Protein AF-A0A0M2R167-F1 (afdb_monomer_lite)

Foldseek 3Di:
DDPPPWPFPADDPVLLVVVQVLCVVVCPVLQWPDWDWDADPVGGTKIFIAGSVRPGTLWIWGDTPQKIFIAGPVRDTQAIDNDSVVRSVSPDPVSSD

Radius of gyration: 13.13 Å; chains: 1; bounding box: 47×24×26 Å

Structure (mmCIF, N/CA/C/O backbone):
data_AF-A0A0M2R167-F1
#
_entry.id   AF-A0A0M2R167-F1
#
loop_
_atom_site.group_PDB
_atom_site.id
_atom_site.type_symbol
_atom_site.label_atom_id
_atom_site.label_alt_id
_atom_site.label_comp_id
_atom_site.label_asym_id
_atom_site.label_entity_id
_atom_site.label_seq_id
_atom_site.pdbx_PDB_ins_code
_atom_site.Cartn_x
_atom_site.Cartn_y
_atom_site.Cartn_z
_atom_site.occupancy
_atom_site.B_iso_or_equiv
_atom_site.auth_seq_id
_atom_site.auth_comp_id
_atom_site.auth_asym_id
_atom_site.auth_atom_id
_atom_site.pdbx_PDB_model_num
ATOM 1 N N . MET A 1 1 ? -30.740 2.433 -6.075 1.00 32.50 1 MET A N 1
ATOM 2 C CA . MET A 1 1 ? -30.204 3.106 -4.873 1.00 32.50 1 MET A CA 1
ATOM 3 C C . MET A 1 1 ? -29.418 2.075 -4.081 1.00 32.50 1 MET A C 1
ATOM 5 O O . MET A 1 1 ? -30.016 1.328 -3.317 1.00 32.50 1 MET A O 1
ATOM 9 N N . SER A 1 2 ? -28.115 1.958 -4.347 1.00 35.03 2 SER A N 1
ATOM 10 C CA . SER A 1 2 ? -27.258 0.992 -3.654 1.00 35.03 2 SER A CA 1
ATOM 11 C C . SER A 1 2 ? -26.680 1.639 -2.409 1.00 35.03 2 SER A C 1
ATOM 13 O O . SER A 1 2 ? -25.962 2.630 -2.472 1.00 35.03 2 SER A O 1
ATOM 15 N N . LYS A 1 3 ? -27.079 1.079 -1.275 1.00 44.94 3 LYS A N 1
ATOM 16 C CA . LYS A 1 3 ? -26.651 1.425 0.070 1.00 44.94 3 LYS A CA 1
ATOM 17 C C . LYS A 1 3 ? -25.223 0.898 0.242 1.00 44.94 3 LYS A C 1
ATOM 19 O O . LYS A 1 3 ? -25.049 -0.257 0.616 1.00 44.94 3 LYS A O 1
ATOM 24 N N . VAL A 1 4 ? -24.214 1.699 -0.095 1.00 39.84 4 VAL A N 1
ATOM 25 C CA . VAL A 1 4 ? -22.823 1.381 0.256 1.00 39.84 4 VAL A CA 1
ATOM 26 C C . VAL A 1 4 ? -22.644 1.792 1.713 1.00 39.84 4 VAL A C 1
ATOM 28 O O . VAL A 1 4 ? -22.419 2.947 2.047 1.00 39.84 4 VAL A O 1
ATOM 31 N N . LEU A 1 5 ? -22.905 0.830 2.596 1.00 44.75 5 LEU A N 1
ATOM 32 C CA . LEU A 1 5 ? -22.499 0.873 3.993 1.00 44.75 5 LEU A CA 1
ATOM 33 C C . LEU A 1 5 ? -20.997 0.607 4.029 1.00 44.75 5 LEU A C 1
ATOM 35 O O . LEU A 1 5 ? -20.600 -0.551 4.096 1.00 44.75 5 LEU A O 1
ATOM 39 N N . VAL A 1 6 ? -20.168 1.641 3.985 1.00 40.22 6 VAL A N 1
ATOM 40 C CA . VAL A 1 6 ? -18.794 1.518 4.470 1.00 40.22 6 VAL A CA 1
ATOM 41 C C . VAL A 1 6 ? -18.498 2.803 5.223 1.00 40.22 6 VAL A C 1
ATOM 43 O O . VAL A 1 6 ? -18.223 3.841 4.639 1.00 40.22 6 VAL A O 1
ATOM 46 N N . SER A 1 7 ? -18.635 2.761 6.547 1.00 39.72 7 SER A N 1
ATOM 47 C CA . SER A 1 7 ? -17.848 3.666 7.375 1.00 39.72 7 SER A CA 1
ATOM 48 C C . SER A 1 7 ? -16.402 3.282 7.095 1.00 39.72 7 SER A C 1
ATOM 50 O O . SER A 1 7 ? -15.964 2.221 7.531 1.00 39.72 7 SER A O 1
ATOM 52 N N . GLY A 1 8 ? -15.754 4.066 6.239 1.00 50.19 8 GLY A N 1
ATOM 53 C CA . GLY A 1 8 ? -14.398 3.841 5.780 1.00 50.19 8 GLY A CA 1
ATOM 54 C C . GLY A 1 8 ? -13.452 3.757 6.957 1.00 50.19 8 GLY A C 1
ATOM 55 O O . GLY A 1 8 ? -13.159 4.760 7.608 1.00 50.19 8 GLY A O 1
ATOM 56 N N . ASP A 1 9 ? -13.013 2.548 7.274 1.00 69.31 9 ASP A N 1
ATOM 57 C CA . ASP A 1 9 ? -11.857 2.371 8.126 1.00 69.31 9 ASP A CA 1
ATOM 58 C C . ASP A 1 9 ? -10.674 3.010 7.392 1.00 69.31 9 ASP A C 1
ATOM 60 O O . ASP A 1 9 ? -10.239 2.542 6.347 1.00 69.31 9 ASP A O 1
ATOM 64 N N . SER A 1 10 ? -10.173 4.123 7.908 1.00 82.12 10 SER A N 1
ATOM 65 C CA . SER A 1 10 ? -9.000 4.786 7.349 1.00 82.12 10 SER A CA 1
ATOM 66 C C . SER A 1 10 ? -7.735 4.095 7.847 1.00 82.12 10 SER A C 1
ATOM 68 O O . SER A 1 10 ? -7.683 3.668 9.004 1.00 82.12 10 SER A O 1
ATOM 70 N N . LEU A 1 11 ? -6.679 4.052 7.029 1.00 87.00 11 LEU A N 1
ATOM 71 C CA . LEU A 1 11 ? -5.352 3.748 7.565 1.00 87.00 11 LEU A CA 1
ATOM 72 C C . LEU A 1 11 ? -4.982 4.794 8.624 1.00 87.00 11 LEU A C 1
ATOM 74 O O . LEU A 1 11 ? -5.232 5.992 8.452 1.00 87.00 11 LEU A O 1
ATOM 78 N N . SER A 1 12 ? -4.402 4.338 9.730 1.00 88.81 12 SER A N 1
ATOM 79 C CA . SER A 1 12 ? -3.815 5.226 10.728 1.00 88.81 12 SER A CA 1
ATOM 80 C C . SER A 1 12 ? 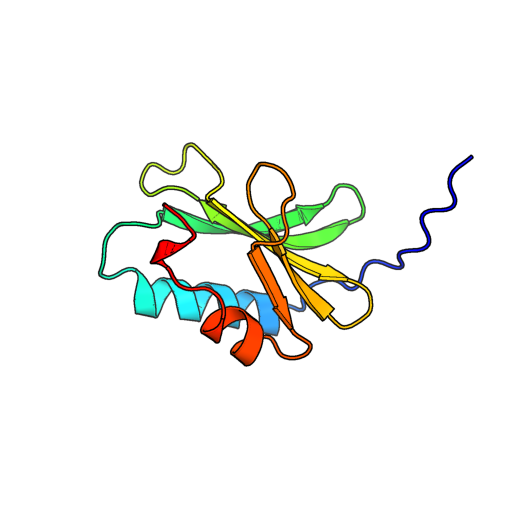-2.440 5.715 10.267 1.00 88.81 12 SER A C 1
ATOM 82 O O . SER A 1 12 ? -1.812 5.126 9.387 1.00 88.81 12 SER A O 1
ATOM 84 N N . SER A 1 13 ? -1.922 6.773 10.898 1.00 87.56 13 SER A N 1
ATOM 85 C CA . SER A 1 13 ? -0.562 7.255 10.620 1.00 87.56 13 SER A CA 1
ATOM 86 C C . SER A 1 13 ? 0.498 6.169 10.841 1.00 87.56 13 SER A C 1
ATOM 88 O O . SER A 1 13 ? 1.433 6.072 10.057 1.00 87.56 13 SER A O 1
ATOM 90 N N . GLN A 1 14 ? 0.308 5.303 11.842 1.00 87.75 14 GLN A N 1
ATOM 91 C CA . GLN A 1 14 ? 1.214 4.182 12.110 1.00 87.75 14 GLN A CA 1
ATOM 92 C C . GLN A 1 14 ? 1.166 3.133 10.993 1.00 87.75 14 GLN A C 1
ATOM 94 O O . GLN A 1 14 ? 2.210 2.627 10.590 1.00 87.75 14 GLN A O 1
ATOM 99 N N . ASP A 1 15 ? -0.022 2.836 10.453 1.00 88.06 15 ASP A N 1
ATOM 100 C CA . ASP A 1 15 ? -0.157 1.909 9.322 1.00 88.06 15 ASP A CA 1
ATOM 101 C C . ASP A 1 15 ? 0.568 2.444 8.082 1.00 88.06 15 ASP A C 1
ATOM 103 O O . ASP A 1 15 ? 1.294 1.709 7.413 1.00 88.06 15 ASP A O 1
ATOM 107 N N . ILE A 1 16 ? 0.405 3.741 7.798 1.00 89.62 16 ILE A N 1
ATOM 108 C CA . ILE A 1 16 ? 1.071 4.422 6.682 1.00 89.62 16 ILE A CA 1
ATOM 109 C C . ILE A 1 16 ? 2.592 4.331 6.827 1.00 89.62 16 ILE A C 1
ATOM 111 O O . ILE A 1 16 ? 3.275 3.930 5.882 1.00 89.62 16 ILE A O 1
ATOM 115 N N . GLU A 1 17 ? 3.125 4.670 8.004 1.00 89.44 17 GLU A N 1
ATOM 116 C CA . GLU A 1 17 ? 4.565 4.622 8.269 1.00 89.44 17 GLU A CA 1
ATOM 117 C C . GLU A 1 17 ? 5.126 3.206 8.109 1.00 89.44 17 GLU A C 1
ATOM 119 O O . GLU A 1 17 ? 6.197 3.036 7.523 1.00 89.44 17 GLU A O 1
ATOM 124 N N . LEU A 1 18 ? 4.391 2.185 8.562 1.00 87.00 18 LEU A N 1
ATOM 125 C CA . LEU A 1 18 ? 4.780 0.783 8.410 1.00 87.00 18 LEU A CA 1
ATOM 126 C C . LEU A 1 18 ? 4.812 0.345 6.944 1.00 87.00 18 LEU A C 1
ATOM 128 O O . LEU A 1 18 ? 5.781 -0.291 6.531 1.00 87.00 18 LEU A O 1
ATOM 132 N N . ILE A 1 19 ? 3.803 0.706 6.145 1.00 87.12 19 ILE A N 1
ATOM 133 C CA . ILE A 1 19 ? 3.772 0.383 4.709 1.00 87.12 19 ILE A CA 1
ATOM 134 C C . ILE A 1 19 ? 4.944 1.064 3.994 1.00 87.12 19 ILE A C 1
ATOM 136 O O . ILE A 1 19 ? 5.675 0.421 3.241 1.00 87.12 19 ILE A O 1
ATOM 140 N N . GLN A 1 20 ? 5.172 2.351 4.262 1.00 88.06 20 GLN A N 1
ATOM 141 C CA . GLN A 1 20 ? 6.289 3.087 3.671 1.00 88.06 20 GLN A CA 1
ATOM 142 C C . GLN A 1 20 ? 7.647 2.517 4.090 1.00 88.06 20 GLN A C 1
ATOM 144 O O . GLN A 1 20 ? 8.549 2.417 3.261 1.00 88.06 20 GLN A O 1
ATOM 149 N N . ALA A 1 21 ? 7.814 2.151 5.364 1.00 85.69 21 ALA A N 1
ATOM 150 C CA . ALA A 1 21 ? 9.035 1.529 5.861 1.00 85.69 21 ALA A CA 1
ATOM 151 C C . ALA A 1 21 ? 9.274 0.158 5.222 1.00 85.69 21 ALA A C 1
ATOM 153 O O . ALA A 1 21 ? 10.385 -0.088 4.766 1.00 85.69 21 ALA A O 1
ATOM 154 N N . PHE A 1 22 ? 8.239 -0.682 5.122 1.00 82.81 22 PHE A N 1
ATOM 155 C CA . PHE A 1 22 ? 8.335 -1.991 4.482 1.00 82.81 22 PHE A CA 1
ATOM 156 C C . PHE A 1 22 ? 8.855 -1.874 3.053 1.00 82.81 22 PHE A C 1
ATOM 158 O O . PHE A 1 22 ? 9.841 -2.518 2.702 1.00 82.81 22 PHE A O 1
ATOM 165 N N . TYR A 1 23 ? 8.236 -1.019 2.239 1.00 80.62 23 TYR A N 1
ATOM 166 C CA . TYR A 1 23 ? 8.685 -0.857 0.866 1.00 80.62 23 TYR A CA 1
ATOM 167 C C . TYR A 1 23 ? 10.081 -0.245 0.811 1.00 80.62 23 TYR A C 1
ATOM 169 O O . TYR A 1 23 ? 10.929 -0.804 0.138 1.00 80.62 23 TYR A O 1
ATOM 177 N N . ARG A 1 24 ? 10.389 0.800 1.584 1.00 79.50 24 ARG A N 1
ATOM 178 C CA . ARG A 1 24 ? 11.743 1.384 1.630 1.00 79.50 24 ARG A CA 1
ATOM 179 C C . ARG A 1 24 ? 12.839 0.349 1.911 1.00 79.50 24 ARG A C 1
ATOM 181 O O . ARG A 1 24 ? 13.884 0.413 1.276 1.00 79.50 24 ARG A O 1
ATOM 188 N N . ASP A 1 25 ? 12.593 -0.578 2.836 1.00 72.44 25 ASP A N 1
ATOM 189 C CA . ASP A 1 25 ? 13.541 -1.633 3.224 1.00 72.44 25 ASP A CA 1
ATOM 190 C C . ASP A 1 25 ? 13.635 -2.757 2.170 1.00 72.44 25 ASP A C 1
ATOM 192 O O . ASP A 1 25 ? 14.662 -3.411 2.047 1.00 72.44 25 ASP A O 1
ATOM 196 N N . ASN A 1 26 ? 12.589 -2.944 1.351 1.00 65.31 26 ASN A N 1
ATOM 197 C CA . ASN A 1 26 ? 12.501 -3.994 0.325 1.00 65.31 26 ASN A CA 1
ATOM 198 C C . ASN A 1 26 ? 12.659 -3.474 -1.131 1.00 65.31 26 ASN A C 1
ATOM 200 O O . ASN A 1 26 ? 12.614 -4.260 -2.078 1.00 65.31 26 ASN A O 1
ATOM 204 N N . VAL A 1 27 ? 12.876 -2.164 -1.337 1.00 61.94 27 VAL A N 1
ATOM 205 C CA . VAL A 1 27 ? 13.058 -1.474 -2.642 1.00 61.94 27 VAL A CA 1
ATOM 206 C C . VAL A 1 27 ? 14.422 -1.766 -3.297 1.00 61.94 27 VAL A C 1
ATOM 208 O O . VAL A 1 27 ? 14.686 -1.298 -4.402 1.00 61.94 27 VAL A O 1
ATOM 211 N N . GLU A 1 28 ? 15.288 -2.601 -2.716 1.00 56.41 28 GLU A N 1
ATOM 212 C CA . GLU A 1 28 ? 16.606 -2.903 -3.307 1.00 56.41 28 GLU A CA 1
ATOM 213 C C . GLU A 1 28 ? 16.548 -3.551 -4.711 1.00 56.41 28 GLU A C 1
ATOM 215 O O . GLU A 1 28 ? 17.559 -3.589 -5.408 1.00 56.41 28 GLU A O 1
ATOM 220 N N . SER A 1 29 ? 15.377 -4.005 -5.183 1.00 58.16 29 SER A N 1
ATOM 221 C CA . SER A 1 29 ? 15.223 -4.597 -6.526 1.00 58.16 29 SER A CA 1
ATOM 222 C C . SER A 1 29 ? 14.810 -3.631 -7.651 1.00 58.16 29 SER A C 1
ATOM 224 O O . SER A 1 29 ? 14.728 -4.056 -8.799 1.00 58.16 29 SER A O 1
ATOM 226 N N 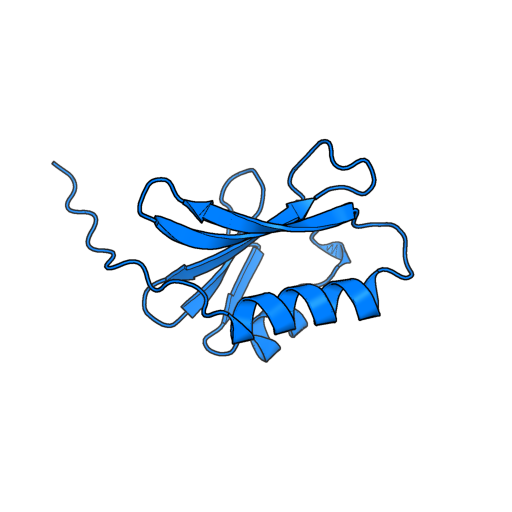. GLY A 1 30 ? 14.544 -2.344 -7.381 1.00 61.62 30 GLY A N 1
ATOM 227 C CA . GLY A 1 30 ? 14.220 -1.367 -8.441 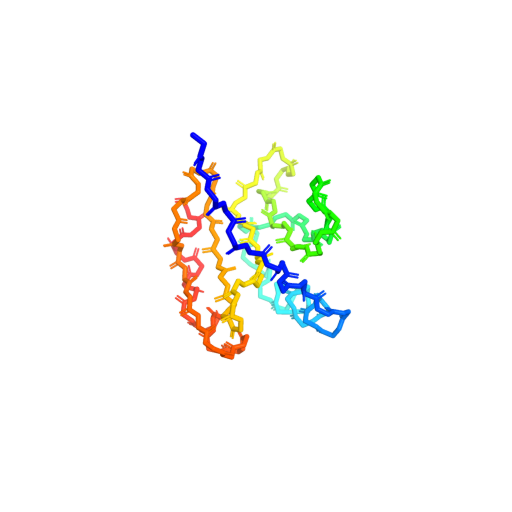1.00 61.62 30 GLY A CA 1
ATOM 228 C C . GLY A 1 30 ? 12.886 -1.599 -9.175 1.00 61.62 30 GLY A C 1
ATOM 229 O O . GLY A 1 30 ? 12.681 -1.065 -10.262 1.00 61.62 30 GLY A O 1
ATOM 230 N N . HIS A 1 31 ? 11.979 -2.391 -8.594 1.00 70.50 31 HIS A N 1
ATOM 231 C CA . HIS A 1 31 ? 10.672 -2.739 -9.178 1.00 70.50 31 HIS A CA 1
ATOM 232 C C . HIS A 1 31 ? 9.515 -1.835 -8.730 1.00 70.50 31 HIS A C 1
ATOM 234 O O . HIS A 1 31 ? 8.394 -1.992 -9.199 1.00 70.50 31 HIS A O 1
ATOM 240 N N . ILE A 1 32 ? 9.780 -0.878 -7.847 1.00 79.50 32 ILE A N 1
ATOM 241 C CA . ILE A 1 32 ? 8.789 -0.014 -7.202 1.00 79.50 32 ILE A CA 1
ATOM 242 C C . ILE A 1 32 ? 9.348 1.406 -7.129 1.00 79.50 32 ILE A C 1
ATOM 244 O O . ILE A 1 32 ? 10.541 1.589 -6.885 1.00 79.50 32 ILE A O 1
ATOM 248 N N . GLY A 1 33 ? 8.493 2.391 -7.391 1.00 83.44 33 GLY A N 1
ATOM 249 C CA . GLY A 1 33 ? 8.812 3.813 -7.313 1.00 83.44 33 GLY A CA 1
ATOM 250 C C . GLY A 1 33 ? 8.400 4.403 -5.972 1.00 83.44 33 GLY A C 1
ATOM 251 O O . GLY A 1 33 ? 8.721 3.870 -4.910 1.00 83.44 33 GLY A O 1
ATOM 252 N N . GLU A 1 34 ? 7.694 5.528 -6.013 1.00 87.50 34 GLU A N 1
ATOM 253 C CA . GLU A 1 34 ? 7.255 6.223 -4.805 1.00 87.50 34 GLU A CA 1
ATOM 254 C C . GLU A 1 34 ? 6.107 5.510 -4.075 1.00 87.50 34 GLU A C 1
ATOM 256 O O . GLU A 1 34 ? 5.216 4.910 -4.679 1.00 87.50 34 GLU A O 1
ATOM 261 N N . VAL A 1 35 ? 6.116 5.633 -2.743 1.00 89.75 35 VAL A N 1
ATOM 262 C CA . VAL A 1 35 ? 5.057 5.147 -1.852 1.00 89.75 35 VAL A CA 1
ATOM 263 C C . VAL A 1 35 ? 4.430 6.336 -1.135 1.00 89.75 35 VAL A C 1
ATOM 265 O O . VAL A 1 35 ? 5.025 6.919 -0.222 1.00 89.75 35 VAL A O 1
ATOM 268 N N . LEU A 1 36 ? 3.229 6.711 -1.564 1.00 90.50 36 LEU A N 1
ATOM 269 C CA . LEU A 1 36 ? 2.584 7.971 -1.212 1.00 90.50 36 LEU A CA 1
ATOM 270 C C . LEU A 1 36 ? 1.312 7.731 -0.391 1.00 90.50 36 LEU A C 1
ATOM 272 O O . LEU A 1 36 ? 0.423 7.010 -0.848 1.00 90.50 36 LEU A O 1
ATOM 276 N N . PRO A 1 37 ? 1.170 8.353 0.791 1.00 91.12 37 PRO A N 1
ATOM 277 C CA . PRO A 1 37 ? -0.114 8.423 1.465 1.00 91.12 37 PRO A CA 1
ATOM 278 C C . PRO A 1 37 ? -1.034 9.366 0.691 1.00 91.12 37 PRO A C 1
ATOM 280 O O . PRO A 1 37 ? -0.652 10.484 0.344 1.00 91.12 37 PRO A O 1
ATOM 283 N N . LEU A 1 38 ? -2.251 8.912 0.423 1.00 90.19 38 LEU A N 1
ATOM 284 C CA . LEU A 1 38 ? -3.281 9.657 -0.287 1.00 90.19 38 LEU A CA 1
ATOM 285 C C . LEU A 1 38 ? -4.586 9.612 0.509 1.00 90.19 38 LEU A C 1
ATOM 287 O O . LEU A 1 38 ? -4.781 8.756 1.369 1.00 90.19 38 LEU A O 1
ATOM 291 N N . ALA A 1 39 ? -5.496 10.523 0.183 1.00 87.88 39 ALA A N 1
ATOM 292 C CA . ALA A 1 39 ? -6.862 10.496 0.681 1.00 87.88 39 ALA A CA 1
ATOM 293 C C . ALA A 1 39 ? -7.822 10.138 -0.461 1.00 87.88 39 ALA A C 1
ATOM 295 O O . ALA A 1 39 ? -7.694 10.676 -1.566 1.00 87.88 39 ALA A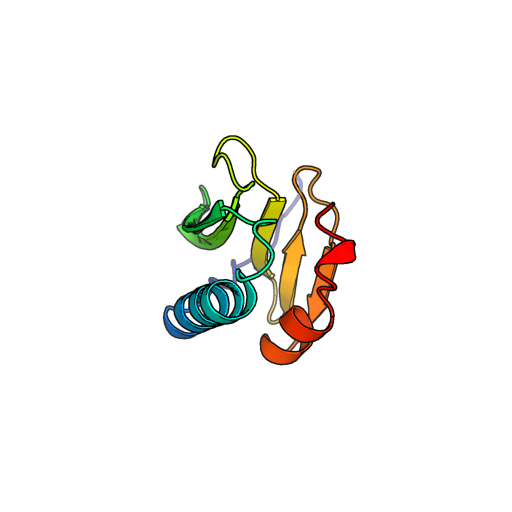 O 1
ATOM 296 N N . THR A 1 40 ? -8.789 9.258 -0.205 1.00 83.69 40 THR A N 1
ATOM 297 C CA . THR A 1 40 ? -9.906 9.017 -1.129 1.00 83.69 40 THR A CA 1
ATOM 298 C C . THR A 1 40 ? -10.802 10.257 -1.207 1.00 83.69 40 THR A C 1
ATOM 300 O O . THR A 1 40 ? -10.704 11.178 -0.392 1.00 83.69 40 THR A O 1
ATOM 303 N N . GLN A 1 41 ? -11.722 10.290 -2.176 1.00 80.56 41 GLN A N 1
ATOM 304 C CA . GLN A 1 41 ? -12.721 11.366 -2.266 1.00 80.56 41 GLN A CA 1
ATOM 305 C C . GLN A 1 41 ? -13.630 11.433 -1.027 1.00 80.56 41 GLN A C 1
ATOM 307 O O . GLN A 1 41 ? -14.192 12.486 -0.734 1.00 80.56 41 GLN A O 1
ATOM 312 N N . GLU A 1 42 ? -13.747 10.324 -0.295 1.00 81.44 42 GLU A N 1
ATOM 313 C CA . GLU A 1 42 ? -14.521 10.211 0.943 1.00 81.44 42 GLU A CA 1
ATOM 314 C C . GLU A 1 42 ? -13.685 10.568 2.191 1.00 81.44 42 GLU A C 1
ATOM 316 O O . GLU A 1 42 ? -14.215 10.616 3.299 1.00 81.44 42 GLU A O 1
ATOM 321 N N . GLY A 1 43 ? -12.397 10.896 2.016 1.00 83.12 43 GLY A N 1
ATOM 322 C CA . GLY A 1 43 ? -11.484 11.342 3.074 1.00 83.12 43 GLY A CA 1
ATOM 323 C C . GLY A 1 43 ? -10.701 10.222 3.765 1.00 83.12 43 GLY A C 1
ATOM 324 O O . GLY A 1 43 ? -9.930 10.501 4.687 1.00 83.12 43 GLY A O 1
ATOM 325 N N . GLU A 1 44 ? -10.857 8.973 3.327 1.00 85.75 44 GLU A N 1
ATOM 326 C CA . GLU A 1 44 ? -10.151 7.823 3.897 1.00 85.75 44 GLU A CA 1
ATOM 327 C C . GLU A 1 44 ? -8.678 7.855 3.502 1.00 85.75 44 GLU A C 1
ATOM 329 O O . GLU A 1 44 ? -8.341 8.090 2.342 1.00 85.75 44 GLU A O 1
ATOM 334 N N . GLN A 1 45 ? -7.788 7.596 4.455 1.00 89.88 45 GLN A N 1
ATOM 335 C CA . GLN A 1 45 ? -6.364 7.496 4.173 1.00 89.88 45 GLN A CA 1
ATOM 336 C C . GLN A 1 45 ? -6.034 6.129 3.577 1.00 89.88 45 GLN A C 1
ATOM 338 O O . GLN A 1 45 ? -6.372 5.083 4.139 1.00 89.88 45 GLN A O 1
ATOM 343 N N . VAL A 1 46 ? -5.318 6.168 2.462 1.00 90.81 46 VAL A N 1
ATOM 344 C CA . VAL A 1 46 ? -4.811 5.021 1.709 1.00 90.81 46 VAL A CA 1
ATOM 345 C C . VAL A 1 46 ? -3.332 5.243 1.396 1.00 90.81 46 VAL A C 1
ATOM 347 O O . VAL A 1 46 ? -2.830 6.362 1.490 1.00 90.81 46 VAL A O 1
ATOM 350 N N . VAL A 1 47 ? -2.612 4.193 1.009 1.00 91.94 47 VAL A N 1
ATOM 351 C CA . VAL A 1 47 ? -1.220 4.308 0.546 1.00 91.94 47 VAL A CA 1
ATOM 352 C C . VAL A 1 47 ? -1.110 3.770 -0.869 1.00 91.94 47 VAL A C 1
ATOM 354 O O . VAL A 1 47 ? -1.409 2.607 -1.109 1.00 91.94 47 VAL A O 1
ATOM 357 N N . ALA A 1 48 ? -0.668 4.600 -1.805 1.00 91.12 48 ALA A N 1
ATOM 358 C CA . ALA A 1 48 ? -0.375 4.209 -3.176 1.00 91.12 48 ALA A CA 1
ATOM 359 C C . ALA A 1 48 ? 1.102 3.840 -3.327 1.00 91.12 48 ALA A C 1
ATOM 361 O O . ALA A 1 48 ? 1.975 4.549 -2.835 1.00 91.12 48 ALA A O 1
ATOM 362 N N . VAL A 1 49 ? 1.373 2.762 -4.051 1.00 89.62 49 VAL A N 1
ATOM 363 C CA . VAL A 1 49 ? 2.708 2.353 -4.494 1.00 89.62 49 VAL A CA 1
ATOM 364 C C . VAL A 1 49 ? 2.752 2.519 -6.001 1.00 89.62 49 VAL A C 1
ATOM 366 O O . VAL A 1 49 ? 1.896 1.971 -6.697 1.00 89.62 49 VAL A O 1
ATOM 369 N N . LEU A 1 50 ? 3.719 3.275 -6.507 1.00 87.88 50 LEU A N 1
ATOM 370 C CA . LEU A 1 50 ? 3.853 3.572 -7.930 1.00 87.88 50 LEU A CA 1
ATOM 371 C C . LEU A 1 50 ? 4.898 2.684 -8.613 1.00 87.88 50 LEU A C 1
ATOM 373 O O . LEU A 1 50 ? 5.747 2.078 -7.958 1.00 87.88 50 LEU A O 1
ATOM 377 N N . THR A 1 51 ? 4.848 2.634 -9.944 1.00 86.25 51 THR A N 1
ATOM 378 C CA . THR A 1 51 ? 5.903 2.054 -10.785 1.00 86.25 51 THR A CA 1
ATOM 379 C C . THR A 1 51 ? 7.229 2.797 -10.589 1.00 86.25 51 THR A C 1
ATOM 381 O O . THR A 1 51 ? 7.206 3.951 -10.167 1.00 86.25 51 THR A O 1
ATOM 384 N N . PRO A 1 52 ? 8.394 2.196 -10.908 1.00 85.00 52 PRO A N 1
ATOM 385 C CA . PRO A 1 52 ? 9.710 2.833 -10.737 1.00 85.00 52 PRO A CA 1
ATOM 386 C C . PRO A 1 52 ? 9.856 4.214 -11.387 1.00 85.00 52 PRO A C 1
ATOM 388 O O . PRO A 1 52 ? 10.624 5.050 -10.921 1.00 85.00 52 PRO A O 1
ATOM 391 N N . ASP A 1 53 ? 9.135 4.448 -12.481 1.00 86.38 53 ASP A N 1
ATOM 392 C CA . ASP A 1 53 ? 9.100 5.711 -13.215 1.00 86.38 53 ASP A CA 1
ATOM 393 C C . ASP A 1 53 ? 8.000 6.675 -12.726 1.00 86.38 53 ASP A C 1
ATOM 395 O O . ASP A 1 53 ? 7.797 7.734 -13.316 1.00 86.38 53 ASP A O 1
ATOM 399 N N . ASN A 1 54 ? 7.292 6.313 -11.653 1.00 84.69 54 ASN A N 1
ATOM 400 C CA . ASN A 1 54 ? 6.212 7.060 -11.005 1.00 84.69 54 ASN A CA 1
ATOM 401 C C . ASN A 1 54 ? 5.030 7.419 -11.925 1.00 84.69 54 ASN A C 1
ATOM 403 O O . ASN A 1 54 ? 4.249 8.315 -11.607 1.00 84.69 54 ASN A O 1
ATOM 407 N N . SER A 1 55 ? 4.879 6.740 -13.066 1.00 85.81 55 SER A N 1
ATOM 408 C CA . SER A 1 55 ? 3.826 7.050 -14.039 1.00 85.81 55 SER A CA 1
ATOM 409 C C . SER A 1 55 ? 2.509 6.340 -13.757 1.00 85.81 55 SER A C 1
ATOM 411 O O . SER A 1 55 ? 1.450 6.851 -14.122 1.00 85.81 55 SER A O 1
ATOM 413 N N . ASN A 1 56 ? 2.561 5.168 -13.122 1.00 85.94 56 ASN A N 1
ATOM 414 C CA . ASN A 1 56 ? 1.396 4.328 -12.888 1.00 85.94 56 ASN A CA 1
ATOM 415 C C . ASN A 1 56 ? 1.351 3.831 -11.446 1.00 85.94 56 ASN A C 1
ATOM 417 O O . ASN A 1 56 ? 2.372 3.687 -10.780 1.00 85.94 56 ASN A O 1
ATOM 421 N N . LEU A 1 57 ? 0.141 3.542 -10.977 1.00 86.44 57 LEU A N 1
ATOM 422 C CA . LEU A 1 57 ? -0.076 2.835 -9.723 1.00 86.44 57 LEU A CA 1
ATOM 423 C C . LEU A 1 57 ? 0.275 1.354 -9.933 1.00 86.44 57 LEU A C 1
ATOM 425 O O . LEU A 1 57 ? 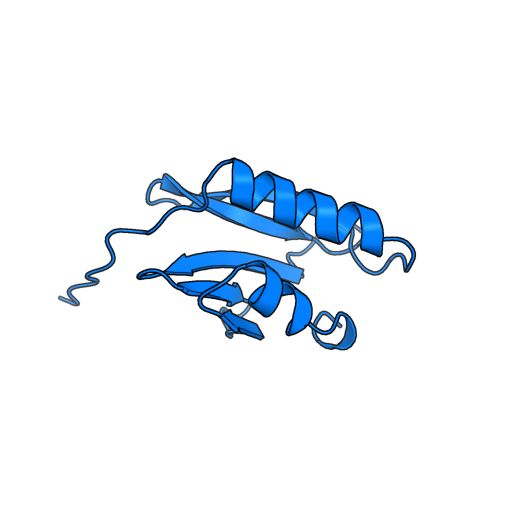-0.159 0.755 -10.908 1.00 86.44 57 LEU A O 1
ATOM 429 N N . LEU A 1 58 ? 1.049 0.764 -9.030 1.00 86.19 58 LEU A N 1
ATOM 430 C CA . LEU A 1 58 ? 1.249 -0.684 -8.950 1.00 86.19 58 LEU A CA 1
ATOM 431 C C . LEU A 1 58 ? 0.217 -1.309 -8.019 1.00 86.19 58 LEU A C 1
ATOM 433 O O . LEU A 1 58 ? -0.472 -2.258 -8.383 1.00 86.19 58 LEU A O 1
ATOM 437 N N . CYS A 1 59 ? 0.083 -0.747 -6.818 1.00 88.81 59 CYS A N 1
ATOM 438 C CA . CYS A 1 59 ? -0.953 -1.159 -5.886 1.00 88.81 59 CYS A CA 1
ATOM 439 C C . CYS A 1 59 ? -1.363 -0.029 -4.943 1.00 88.81 59 CYS A C 1
ATOM 441 O O . CYS A 1 59 ? -0.611 0.919 -4.720 1.00 88.81 59 CYS A O 1
ATOM 443 N N . ALA A 1 60 ? -2.554 -0.148 -4.366 1.00 90.50 60 ALA A N 1
ATOM 444 C CA . ALA A 1 60 ? -3.023 0.718 -3.296 1.00 90.50 60 ALA A CA 1
ATOM 445 C C . ALA A 1 60 ? -3.412 -0.102 -2.066 1.00 90.50 60 ALA A C 1
ATOM 447 O O . ALA A 1 60 ? -4.068 -1.135 -2.176 1.00 90.50 60 ALA A O 1
ATOM 448 N N . PHE A 1 61 ? -3.031 0.393 -0.896 1.00 91.19 61 PHE A N 1
ATOM 449 C CA . PHE A 1 61 ? -3.376 -0.148 0.406 1.00 91.19 61 PHE A CA 1
ATOM 450 C C . PHE A 1 61 ? -4.487 0.674 1.029 1.00 91.19 61 PHE A C 1
ATOM 452 O O . PHE A 1 61 ? -4.4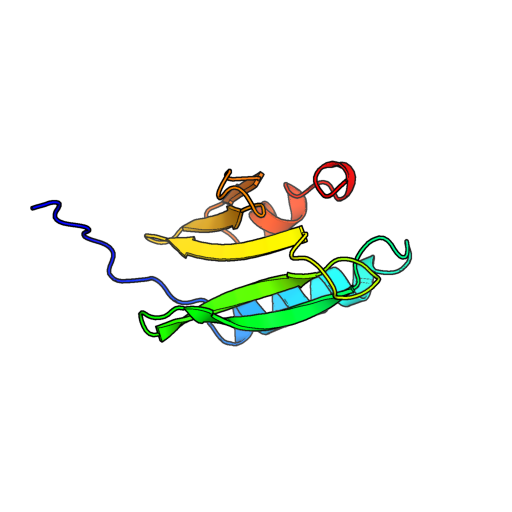10 1.901 1.071 1.00 91.19 61 PHE A O 1
ATOM 459 N N . GLY A 1 62 ? -5.475 -0.007 1.585 1.00 90.69 62 GLY A N 1
ATOM 460 C CA . GLY A 1 62 ? -6.542 0.611 2.354 1.00 90.69 62 GLY A CA 1
ATOM 461 C C . GLY A 1 62 ? -7.034 -0.320 3.447 1.00 90.69 62 GLY A C 1
ATOM 462 O O . GLY A 1 62 ? -6.561 -1.454 3.587 1.00 90.69 62 GLY A O 1
ATOM 463 N N . LYS A 1 63 ? -8.005 0.159 4.218 1.00 87.88 63 LYS A N 1
ATOM 464 C CA . LYS A 1 63 ? -8.671 -0.627 5.248 1.00 87.88 63 LYS A CA 1
ATOM 465 C C . LYS A 1 63 ? -10.179 -0.620 4.982 1.00 87.88 63 LYS A C 1
ATOM 467 O O . LYS A 1 63 ? -10.748 0.374 4.556 1.00 87.88 63 LYS A O 1
ATOM 472 N N . VAL A 1 64 ? -10.824 -1.773 5.133 1.00 84.50 64 VAL A N 1
ATOM 473 C CA . VAL A 1 64 ? -12.260 -1.951 4.889 1.00 84.50 64 VAL A CA 1
ATOM 474 C C . VAL A 1 64 ? -12.822 -2.891 5.947 1.00 84.50 64 VAL A C 1
ATOM 476 O O . VAL A 1 64 ? -12.495 -4.079 5.955 1.00 84.50 64 VAL A O 1
ATOM 479 N N . SER A 1 65 ? -13.692 -2.370 6.817 1.00 82.50 65 SER A N 1
ATOM 480 C CA . SER A 1 65 ? -14.389 -3.145 7.857 1.00 82.50 65 SER A CA 1
ATOM 481 C C . SER A 1 65 ? -13.436 -3.975 8.726 1.00 82.50 65 SER A C 1
ATOM 483 O O . SER A 1 65 ? -13.606 -5.187 8.838 1.00 82.50 65 SER A O 1
ATOM 485 N N . ASP A 1 66 ? -12.411 -3.338 9.293 1.00 82.50 66 ASP A N 1
ATOM 486 C CA . ASP A 1 66 ? -11.334 -3.989 10.061 1.00 82.50 66 ASP A CA 1
ATOM 487 C C . ASP A 1 66 ? -10.373 -4.921 9.298 1.00 82.50 66 ASP A C 1
ATOM 489 O O . ASP A 1 66 ? -9.543 -5.594 9.907 1.00 82.50 66 ASP A O 1
ATOM 493 N N . TRP A 1 67 ? -10.408 -4.934 7.966 1.00 88.00 67 TRP A N 1
ATOM 494 C CA . TRP A 1 67 ? -9.429 -5.668 7.160 1.00 88.00 67 TRP A CA 1
ATOM 495 C C . TRP A 1 67 ? -8.527 -4.729 6.384 1.00 88.00 67 TRP A C 1
ATOM 497 O O . TRP A 1 67 ? -9.010 -3.818 5.720 1.00 88.00 67 TRP A O 1
ATOM 507 N N . TYR A 1 68 ? -7.231 -5.010 6.388 1.00 90.00 68 TYR A N 1
ATOM 508 C CA . TYR A 1 68 ? -6.298 -4.397 5.460 1.00 90.00 68 TYR A CA 1
ATOM 509 C C . TYR A 1 68 ? -6.419 -5.079 4.101 1.00 90.00 68 TYR A C 1
ATOM 511 O O . TYR A 1 68 ? -6.501 -6.308 4.015 1.00 90.00 68 TYR A O 1
ATOM 519 N N . CYS A 1 69 ? -6.415 -4.279 3.045 1.00 89.75 69 CYS A N 1
ATOM 520 C CA . CYS A 1 69 ? -6.532 -4.732 1.669 1.00 89.75 69 CYS A CA 1
ATOM 521 C C . CYS A 1 69 ? -5.463 -4.050 0.822 1.00 89.75 69 CYS A C 1
ATOM 523 O O . CYS A 1 69 ? -5.211 -2.857 0.983 1.00 89.75 69 CYS A O 1
ATOM 525 N N . ALA A 1 70 ? -4.895 -4.802 -0.112 1.00 89.69 70 ALA A N 1
ATOM 526 C CA . ALA A 1 70 ? -4.107 -4.270 -1.207 1.00 89.69 70 ALA A CA 1
ATOM 527 C C . ALA A 1 70 ? -4.816 -4.579 -2.524 1.00 89.69 70 ALA A C 1
ATOM 529 O O . ALA A 1 70 ? -5.269 -5.709 -2.730 1.00 89.69 70 ALA A O 1
ATOM 530 N N . ILE A 1 71 ? -4.916 -3.585 -3.398 1.00 88.38 71 ILE A N 1
ATOM 531 C CA . ILE A 1 71 ? -5.566 -3.701 -4.705 1.00 88.38 71 ILE A CA 1
ATOM 532 C C . ILE A 1 71 ? -4.631 -3.267 -5.829 1.00 88.38 71 ILE A C 1
ATOM 534 O O . ILE A 1 71 ? -3.746 -2.445 -5.599 1.00 88.38 71 ILE A O 1
ATOM 538 N N . ASP A 1 72 ? -4.843 -3.790 -7.033 1.00 86.31 72 ASP A N 1
ATOM 539 C CA . ASP A 1 72 ? -4.178 -3.323 -8.253 1.00 86.31 72 ASP A CA 1
ATOM 540 C C . ASP A 1 72 ? -4.927 -2.138 -8.903 1.00 86.31 72 ASP A C 1
ATOM 542 O O . ASP A 1 72 ? -5.948 -1.648 -8.409 1.00 86.31 72 ASP A O 1
ATOM 546 N N . THR A 1 73 ? -4.435 -1.689 -10.058 1.00 82.31 73 THR A N 1
ATOM 547 C CA . THR A 1 73 ? -5.046 -0.624 -10.878 1.00 82.31 73 THR A CA 1
ATOM 548 C C . THR A 1 73 ? -6.445 -0.947 -11.392 1.00 82.31 73 THR A C 1
ATOM 550 O O . THR A 1 73 ? -7.215 -0.039 -11.707 1.00 82.31 73 THR A O 1
ATOM 553 N N . HIS A 1 74 ? -6.791 -2.228 -11.470 1.00 84.38 74 HIS A N 1
ATOM 554 C CA . HIS A 1 74 ? -8.080 -2.723 -11.931 1.00 84.38 74 HIS A CA 1
ATOM 555 C C . HIS A 1 74 ? -9.052 -2.986 -10.772 1.00 84.38 74 HIS A C 1
ATOM 557 O O . HIS A 1 74 ? -10.150 -3.491 -11.001 1.00 84.38 74 HIS A O 1
ATOM 563 N N . SER A 1 75 ? -8.690 -2.593 -9.542 1.00 81.19 75 SER A N 1
ATOM 564 C CA . SER A 1 75 ? -9.458 -2.843 -8.313 1.00 81.19 75 SER A CA 1
ATOM 565 C C . SER A 1 75 ? -9.596 -4.327 -7.949 1.00 81.19 75 SER A C 1
ATOM 567 O O . SER A 1 75 ? -10.486 -4.704 -7.183 1.00 81.19 75 SER A O 1
ATOM 569 N N . ASN A 1 76 ? -8.714 -5.181 -8.466 1.00 84.81 76 ASN A N 1
ATOM 570 C CA . ASN A 1 76 ? -8.594 -6.563 -8.030 1.00 84.81 76 ASN A CA 1
ATOM 571 C C . ASN A 1 76 ? -7.877 -6.606 -6.684 1.00 84.81 76 ASN A C 1
ATOM 573 O O . ASN A 1 76 ? -6.850 -5.959 -6.494 1.00 84.81 76 ASN A O 1
ATOM 577 N N . VAL A 1 77 ? -8.397 -7.404 -5.754 1.00 86.75 77 VAL A N 1
ATOM 578 C CA . VAL A 1 77 ? -7.751 -7.625 -4.457 1.00 86.75 77 VAL A CA 1
ATOM 579 C C . VAL A 1 77 ? -6.523 -8.508 -4.660 1.00 86.75 77 VAL A C 1
ATOM 581 O O . VAL A 1 77 ? -6.654 -9.694 -4.951 1.00 86.75 77 VAL A O 1
ATOM 584 N N . LEU A 1 78 ? -5.343 -7.921 -4.477 1.00 85.75 78 LEU A N 1
ATOM 585 C CA . LEU A 1 78 ? -4.057 -8.618 -4.506 1.00 85.75 78 LEU A CA 1
ATOM 586 C C . LEU A 1 78 ? -3.841 -9.406 -3.215 1.00 85.75 78 LEU A C 1
ATOM 588 O O . LEU A 1 78 ? -3.424 -10.560 -3.237 1.00 85.75 78 LEU A O 1
ATOM 592 N N . ALA A 1 79 ? -4.153 -8.780 -2.081 1.00 87.69 79 ALA A N 1
ATOM 593 C CA . ALA A 1 79 ? -4.052 -9.394 -0.768 1.00 87.69 79 ALA A CA 1
ATOM 594 C C . ALA A 1 79 ? -5.071 -8.777 0.191 1.00 87.69 79 ALA A C 1
ATOM 596 O O . ALA A 1 79 ? -5.484 -7.623 0.045 1.00 87.69 79 ALA A O 1
ATOM 597 N N . LYS A 1 80 ? -5.463 -9.552 1.201 1.00 89.31 80 LYS A N 1
ATOM 598 C CA . LYS A 1 80 ? -6.331 -9.102 2.288 1.00 89.31 80 LYS A CA 1
ATOM 599 C C . LYS A 1 80 ? -5.959 -9.828 3.577 1.00 89.31 80 LYS A C 1
ATOM 601 O O . LYS A 1 80 ? -5.827 -11.049 3.566 1.00 89.31 80 LYS A O 1
ATOM 606 N N . ALA A 1 81 ? -5.834 -9.100 4.682 1.00 87.88 81 ALA A N 1
ATOM 607 C CA . ALA A 1 81 ? -5.546 -9.681 5.993 1.00 87.88 81 ALA A CA 1
ATOM 608 C C . ALA A 1 81 ? -6.106 -8.819 7.132 1.00 87.88 81 ALA A C 1
ATOM 610 O O . ALA A 1 81 ? -6.356 -7.629 6.960 1.00 87.88 81 ALA A O 1
ATOM 611 N N . GLN A 1 82 ? -6.310 -9.419 8.306 1.00 86.50 82 GLN A N 1
ATOM 612 C CA . GLN A 1 82 ? -6.738 -8.678 9.502 1.00 86.50 82 GLN A CA 1
ATOM 613 C C . GLN A 1 82 ? -5.584 -7.924 10.167 1.00 86.50 82 GLN A C 1
ATOM 615 O O . GLN A 1 82 ? -5.814 -6.928 10.843 1.00 86.50 82 GLN A O 1
ATOM 620 N N . ALA A 1 83 ? -4.346 -8.375 9.958 1.00 86.00 83 ALA A N 1
ATOM 621 C CA . ALA A 1 83 ? -3.150 -7.687 10.413 1.00 86.00 83 ALA A CA 1
ATOM 622 C C . ALA A 1 83 ? -2.329 -7.207 9.215 1.00 86.00 83 ALA A C 1
ATOM 624 O O . ALA A 1 83 ? -2.151 -7.927 8.230 1.00 86.00 83 ALA A O 1
ATOM 625 N N . LEU A 1 84 ? -1.792 -5.993 9.319 1.00 82.31 84 LEU A N 1
ATOM 626 C CA . LEU A 1 84 ? -0.991 -5.382 8.262 1.00 82.31 84 LEU A CA 1
ATOM 627 C C . LEU A 1 84 ? 0.274 -6.197 7.945 1.00 82.31 84 LEU A C 1
ATOM 629 O O . LEU A 1 84 ? 0.613 -6.370 6.780 1.00 82.31 84 LEU A O 1
ATOM 633 N N . GLY A 1 85 ? 0.937 -6.755 8.963 1.00 80.31 85 GLY A N 1
ATOM 634 C CA . GLY A 1 85 ? 2.117 -7.607 8.769 1.00 80.31 85 GLY A CA 1
ATOM 635 C C . GLY A 1 85 ? 1.824 -8.857 7.931 1.00 80.31 85 GLY A C 1
ATOM 636 O O . GLY A 1 85 ? 2.612 -9.212 7.054 1.00 80.31 85 GLY A O 1
ATOM 637 N N . ASP A 1 86 ? 0.661 -9.482 8.139 1.00 82.38 86 ASP A N 1
ATOM 638 C CA . ASP A 1 86 ? 0.210 -10.619 7.330 1.00 82.38 86 ASP A CA 1
ATOM 639 C C . ASP A 1 86 ? -0.142 -10.189 5.903 1.00 82.38 86 ASP A C 1
ATOM 641 O O . ASP A 1 86 ? 0.162 -10.906 4.953 1.00 82.38 86 ASP A O 1
ATOM 645 N N . LEU A 1 87 ? -0.760 -9.015 5.721 1.00 84.25 87 LEU A N 1
ATOM 646 C CA . LEU A 1 87 ? -1.055 -8.483 4.386 1.00 84.25 87 LEU A CA 1
ATOM 647 C C . LEU A 1 87 ? 0.234 -8.343 3.573 1.00 84.25 87 LEU A C 1
ATOM 649 O O . LEU A 1 87 ? 0.330 -8.820 2.445 1.00 84.25 87 LEU A O 1
ATOM 653 N N . VAL A 1 88 ? 1.217 -7.693 4.183 1.00 78.06 88 VAL A N 1
ATOM 654 C CA . VAL A 1 88 ? 2.510 -7.385 3.589 1.00 78.06 88 VAL A CA 1
ATOM 655 C C . VAL A 1 88 ? 3.316 -8.660 3.308 1.00 78.06 88 VAL A C 1
ATOM 657 O O . VAL A 1 88 ? 3.924 -8.772 2.251 1.00 78.06 88 VAL A O 1
ATOM 660 N N . SER A 1 89 ? 3.248 -9.659 4.192 1.00 76.62 89 SER A N 1
ATOM 661 C CA . SER A 1 89 ? 3.890 -10.965 3.972 1.00 76.62 89 SER A CA 1
ATOM 662 C C . SER A 1 89 ? 3.239 -11.771 2.841 1.00 76.62 89 SER A C 1
ATOM 664 O O . SER A 1 89 ? 3.916 -12.535 2.157 1.00 76.62 89 SER A O 1
ATOM 666 N N . ASN A 1 90 ? 1.925 -11.613 2.640 1.00 71.88 90 ASN A N 1
ATOM 667 C CA . ASN A 1 90 ? 1.179 -12.276 1.564 1.00 71.88 90 ASN A CA 1
ATOM 668 C C . ASN A 1 90 ? 1.333 -11.573 0.206 1.00 71.88 90 ASN A C 1
ATOM 670 O O . ASN A 1 90 ? 1.116 -12.191 -0.837 1.00 71.88 90 ASN A O 1
ATOM 674 N N . LEU A 1 91 ? 1.720 -10.297 0.205 1.00 73.94 91 LEU A N 1
ATOM 675 C CA . LEU A 1 91 ? 2.105 -9.563 -0.994 1.00 73.94 91 LEU A CA 1
ATOM 676 C C . LEU A 1 91 ? 3.470 -10.055 -1.473 1.00 73.94 91 LEU A C 1
ATOM 678 O O . LEU A 1 91 ? 4.525 -9.527 -1.129 1.00 73.94 91 LEU A O 1
ATOM 682 N N . SER A 1 92 ? 3.453 -11.086 -2.310 1.00 63.41 92 SER A N 1
ATOM 683 C CA . SER A 1 92 ? 4.640 -11.435 -3.078 1.00 63.41 92 SER A CA 1
ATOM 684 C C . SER A 1 92 ? 4.930 -10.303 -4.065 1.00 63.41 92 SER A C 1
ATOM 686 O O . SER A 1 92 ? 4.089 -10.005 -4.912 1.00 63.41 92 SER A O 1
ATOM 688 N N . LEU A 1 93 ? 6.129 -9.709 -4.005 1.00 58.25 93 LEU A N 1
ATOM 689 C CA . LEU A 1 93 ? 6.611 -8.714 -4.981 1.00 58.25 93 LEU A CA 1
ATOM 690 C C . LEU A 1 93 ? 6.470 -9.198 -6.439 1.00 58.25 93 LEU A C 1
ATOM 692 O O . LEU A 1 93 ? 6.304 -8.387 -7.343 1.00 58.25 93 LEU A O 1
ATOM 696 N N . ALA A 1 94 ? 6.452 -10.517 -6.668 1.00 49.28 94 ALA A N 1
ATOM 697 C CA . ALA A 1 94 ? 6.217 -11.126 -7.977 1.00 49.28 94 ALA A CA 1
ATOM 698 C C . ALA A 1 94 ? 4.788 -10.924 -8.525 1.00 49.28 94 ALA A C 1
ATOM 700 O O . ALA A 1 94 ? 4.558 -11.150 -9.707 1.00 49.28 94 ALA A O 1
ATOM 701 N N . SER A 1 95 ? 3.830 -10.527 -7.681 1.00 51.12 95 SER A N 1
ATOM 702 C CA . SER A 1 95 ? 2.444 -10.231 -8.078 1.00 51.12 95 SER A CA 1
ATOM 703 C C . SER A 1 95 ? 2.229 -8.766 -8.475 1.00 51.12 95 SER A C 1
ATOM 705 O O . SER A 1 95 ? 1.131 -8.418 -8.893 1.00 51.12 95 SER A O 1
ATOM 707 N N . LEU A 1 96 ? 3.253 -7.913 -8.335 1.00 53.47 96 LEU A N 1
ATOM 708 C CA . LEU A 1 96 ? 3.233 -6.508 -8.767 1.00 53.47 96 LEU A CA 1
ATOM 709 C C . LEU A 1 96 ? 3.881 -6.303 -10.154 1.00 53.47 96 LEU A C 1
ATOM 711 O O . LEU A 1 96 ? 4.240 -5.179 -10.495 1.00 53.47 96 LEU A O 1
ATOM 715 N N . GLY A 1 97 ? 4.080 -7.386 -10.914 1.00 43.31 97 GLY A N 1
ATOM 716 C CA . GLY A 1 97 ? 4.705 -7.388 -12.242 1.00 43.31 97 GLY A CA 1
ATOM 717 C C . GLY A 1 97 ? 3.711 -7.282 -13.386 1.00 43.31 97 GLY A C 1
ATOM 718 O O . GLY A 1 97 ? 2.698 -8.014 -13.343 1.00 43.31 97 GLY A O 1
#

pLDDT: mean 78.33, std 15.3, range [32.5, 91.94]

Secondary structure (DSSP, 8-state):
---------PPPHHHHHHHHHHHHHHGGGS----EEEEE-TT--EEEEEE-TTSSSEEEEEEEETTEEEEE-TT--EEEEESSHHHHHHH--GGGG-

Sequence (97 aa):
MSKVLVSGDSLSSQDIELIQAFYRDNVESGHIGEVLPLATQEGEQVVAVLTPDNSNLLCAFGKVSDWYCAIDTHSNVLAKAQALGDLVSNLSLASLG

Organism: NCBI:txid1549748